Protein AF-A0AA41S8A7-F1 (afdb_monomer_lite)

Foldseek 3Di:
DKDKDFDDLVVVVLVCVVPVVPPADDSVVVVVQCVQPRQLWMFIQDPPRHTFKIWTWDWDDDDLQTEIETRDIDGNDLVRRLVSVVSNVCCRCPPVNGQKYKYQDDDPVVVVSVVVSVWDQPPPHSMTIDGD

Secondary structure (DSSP, 8-state):
--EEEE--HHHHHHHHHHHTTS-PPPHHHHHHHH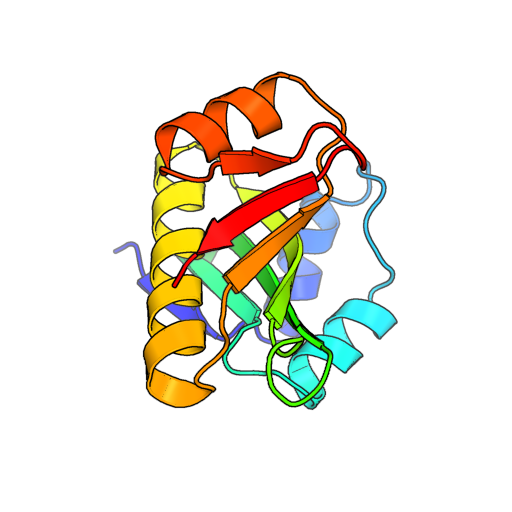HH-TTT-EEEEETTTEEEEEEEEEEE-SGGG-EEEEEEEEESSHHHHHHHHHHHHHHIIIII--SEEEEE--SHHHHHHHHHTTPEEETTTTEEEEE-

pLDDT: mean 85.49, std 9.67, range [50.94, 96.94]

Sequence (132 aa):
MTTIRRLCCNDLLDITDTTIHLDMPSLSFHMGSMALFPEYCLVVEGPGNRIRGFICAYNWGEGEGKHCEIADLIHIDENIAEMLVQALEVKADKIQKVYYVKMEVHDQQSIDLFKSLIFQLDVLYSEIVMRT

Radius of gyration: 14.12 Å; chains: 1; bounding box: 38×29×32 Å

Structure (mmCIF, N/CA/C/O backbone):
data_AF-A0AA41S8A7-F1
#
_entry.id   AF-A0AA41S8A7-F1
#
loop_
_atom_site.group_PDB
_atom_site.id
_atom_site.type_symbol
_atom_site.label_atom_id
_atom_site.label_alt_id
_atom_site.label_comp_id
_atom_site.label_asym_id
_atom_site.label_entity_id
_atom_site.label_seq_id
_atom_site.pdbx_PDB_ins_code
_atom_site.Cartn_x
_atom_site.Cartn_y
_atom_site.Cartn_z
_atom_site.occupancy
_atom_site.B_iso_or_equiv
_atom_site.auth_seq_id
_atom_site.auth_comp_id
_atom_site.auth_asym_id
_atom_site.auth_atom_id
_atom_site.pdbx_PDB_model_num
ATOM 1 N N . MET A 1 1 ? -14.556 -10.737 11.597 1.00 76.19 1 MET A N 1
ATOM 2 C CA . MET A 1 1 ? -13.305 -11.243 10.997 1.00 76.19 1 MET A CA 1
ATOM 3 C C . MET A 1 1 ? -12.640 -10.075 10.299 1.00 76.19 1 MET A C 1
ATOM 5 O O . MET A 1 1 ? -13.376 -9.227 9.813 1.00 76.19 1 MET A O 1
ATOM 9 N N . THR A 1 2 ? -11.312 -10.000 10.313 1.00 90.31 2 THR A N 1
ATOM 10 C CA . THR A 1 2 ? -10.567 -8.982 9.560 1.00 90.31 2 THR A CA 1
ATOM 11 C C . THR A 1 2 ? -10.181 -9.568 8.207 1.00 90.31 2 THR A C 1
ATOM 13 O O . THR A 1 2 ? -9.695 -10.697 8.162 1.00 90.31 2 THR A O 1
ATOM 16 N N . THR A 1 3 ? -10.422 -8.847 7.116 1.00 94.75 3 THR A N 1
ATOM 17 C CA . THR A 1 3 ? -10.172 -9.328 5.749 1.00 94.75 3 THR A CA 1
ATOM 18 C C . THR A 1 3 ? -9.553 -8.247 4.882 1.00 94.75 3 THR A C 1
ATOM 20 O O . THR A 1 3 ? -9.959 -7.092 4.964 1.00 94.75 3 THR A O 1
ATOM 23 N N . ILE A 1 4 ? -8.625 -8.636 4.008 1.00 96.38 4 ILE A N 1
ATOM 24 C CA . ILE A 1 4 ? -8.075 -7.755 2.973 1.00 96.38 4 ILE A CA 1
ATOM 25 C C . ILE A 1 4 ? -8.853 -7.976 1.678 1.00 96.38 4 ILE A C 1
ATOM 27 O O . ILE A 1 4 ? -9.037 -9.119 1.250 1.00 96.38 4 ILE A O 1
ATOM 31 N N . ARG A 1 5 ? -9.292 -6.897 1.032 1.00 95.50 5 ARG A N 1
ATOM 32 C CA . ARG A 1 5 ? -9.950 -6.943 -0.283 1.00 95.50 5 ARG A CA 1
ATOM 33 C C . ARG A 1 5 ? -9.588 -5.724 -1.124 1.00 95.50 5 ARG A C 1
ATOM 35 O O . ARG A 1 5 ? -8.940 -4.805 -0.638 1.00 95.50 5 ARG A O 1
ATOM 42 N N . ARG A 1 6 ? -10.009 -5.719 -2.391 1.00 95.62 6 ARG A N 1
ATOM 43 C CA . ARG A 1 6 ? -9.880 -4.531 -3.246 1.00 95.62 6 ARG A CA 1
ATOM 44 C C . ARG A 1 6 ? -10.710 -3.376 -2.684 1.00 95.62 6 ARG A C 1
ATOM 46 O O . ARG A 1 6 ? -11.830 -3.598 -2.211 1.00 95.62 6 ARG A O 1
ATOM 53 N N . LEU A 1 7 ? -10.142 -2.180 -2.779 1.00 94.69 7 LEU A N 1
ATOM 54 C CA . LEU A 1 7 ? -10.819 -0.913 -2.544 1.00 94.69 7 LEU A CA 1
ATOM 55 C C . LEU A 1 7 ? -11.944 -0.736 -3.574 1.00 94.69 7 LEU A C 1
ATOM 57 O O . LEU A 1 7 ? -11.773 -1.041 -4.757 1.00 94.69 7 LEU A O 1
ATOM 61 N N . CYS A 1 8 ? -13.097 -0.249 -3.131 1.00 93.00 8 CYS A N 1
ATOM 62 C CA . CYS A 1 8 ?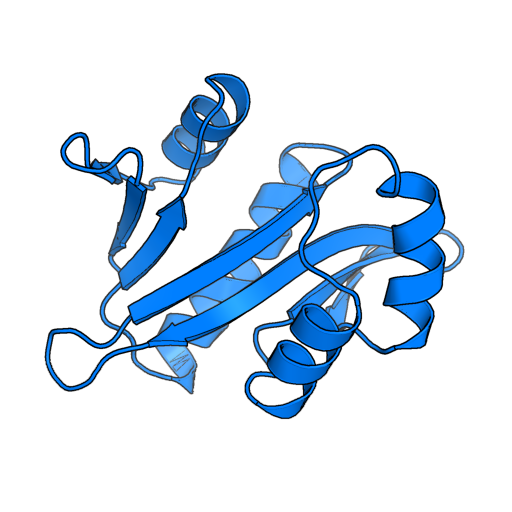 -14.216 0.142 -3.979 1.00 93.00 8 CYS A CA 1
ATOM 63 C C . CYS A 1 8 ? -14.629 1.592 -3.696 1.00 93.00 8 CYS A C 1
ATOM 65 O O . CYS A 1 8 ? -14.245 2.175 -2.686 1.00 93.00 8 CYS A O 1
ATOM 67 N N . CYS A 1 9 ? -15.427 2.193 -4.584 1.00 90.38 9 CYS A N 1
ATOM 68 C CA . CYS A 1 9 ? -15.755 3.618 -4.474 1.00 90.38 9 CYS A CA 1
ATOM 69 C C . CYS A 1 9 ? -16.526 3.966 -3.192 1.00 90.38 9 CYS A C 1
ATOM 71 O O . CYS A 1 9 ? -16.394 5.081 -2.701 1.00 90.38 9 CYS A O 1
ATOM 73 N N . ASN A 1 10 ? -17.305 3.028 -2.641 1.00 91.25 10 ASN A N 1
ATOM 74 C CA . ASN A 1 10 ? -18.008 3.254 -1.376 1.00 91.25 10 ASN A CA 1
ATOM 75 C C . ASN A 1 10 ? -17.028 3.379 -0.204 1.00 91.25 10 ASN A C 1
ATOM 77 O O . ASN A 1 10 ? -17.230 4.230 0.653 1.00 91.25 10 ASN A O 1
ATOM 81 N N . ASP A 1 11 ? -15.939 2.605 -0.210 1.00 92.69 11 ASP A N 1
ATOM 82 C CA . ASP A 1 11 ? -14.926 2.683 0.845 1.00 92.69 11 ASP A CA 1
ATOM 83 C C . ASP A 1 11 ? -14.258 4.062 0.865 1.00 92.69 11 ASP A C 1
ATOM 85 O O . ASP A 1 11 ? -13.947 4.570 1.933 1.00 92.69 11 ASP A O 1
ATOM 89 N N . LEU A 1 12 ? -14.058 4.694 -0.301 1.00 88.81 12 LEU A N 1
ATOM 90 C CA . LEU A 1 12 ? -13.486 6.042 -0.366 1.00 88.81 12 LEU A CA 1
ATOM 91 C C . LEU A 1 12 ? -14.337 7.052 0.406 1.00 88.81 12 LEU A C 1
ATOM 93 O O . LEU A 1 12 ? -13.780 7.935 1.049 1.00 88.81 12 LEU A O 1
ATOM 97 N N . LEU A 1 13 ? -15.666 6.914 0.383 1.00 86.38 13 LEU A N 1
ATOM 98 C CA . LEU A 1 13 ? -16.562 7.773 1.159 1.00 86.38 13 LEU A CA 1
ATOM 99 C C . LEU A 1 13 ? -16.405 7.515 2.661 1.00 86.38 13 LEU A C 1
ATOM 101 O O . LEU A 1 13 ? -16.253 8.467 3.422 1.00 86.38 13 LEU A O 1
ATOM 105 N N . ASP A 1 14 ? -16.367 6.243 3.066 1.00 87.25 14 ASP A N 1
ATOM 106 C CA . ASP A 1 14 ? -16.197 5.847 4.470 1.00 87.25 14 ASP A CA 1
ATOM 107 C C . ASP A 1 14 ? -14.839 6.290 5.039 1.00 87.25 14 ASP A C 1
ATOM 109 O O . ASP A 1 14 ? -14.727 6.645 6.212 1.00 87.25 14 ASP A O 1
ATOM 113 N N . ILE A 1 15 ? -13.802 6.286 4.200 1.00 85.69 15 ILE A N 1
ATOM 114 C CA . ILE A 1 15 ? -12.452 6.716 4.559 1.00 85.69 15 ILE A CA 1
ATOM 115 C C . ILE A 1 15 ? -12.364 8.249 4.601 1.00 85.69 15 ILE A C 1
ATOM 117 O O . ILE A 1 15 ? -11.757 8.784 5.528 1.00 85.69 15 ILE A O 1
ATOM 121 N N . THR A 1 16 ? -12.995 8.960 3.656 1.00 80.62 16 THR A N 1
ATOM 122 C CA . THR A 1 16 ? -12.906 10.431 3.539 1.00 80.62 16 THR A CA 1
ATOM 123 C C . THR A 1 16 ? -13.245 11.134 4.852 1.00 80.62 16 THR A C 1
ATOM 125 O O . THR A 1 16 ? -12.505 12.021 5.269 1.00 80.62 16 THR A O 1
ATOM 128 N N . ASP A 1 17 ? -14.296 10.708 5.556 1.00 76.12 17 ASP A N 1
ATOM 129 C CA . ASP A 1 17 ? -14.681 11.293 6.852 1.00 76.12 17 ASP A CA 1
ATOM 130 C C . ASP A 1 17 ? -13.547 11.236 7.888 1.00 76.12 17 ASP A C 1
ATOM 132 O O . ASP A 1 17 ? -13.369 12.150 8.695 1.00 76.12 17 ASP A O 1
ATOM 136 N N . THR A 1 18 ? -12.743 10.174 7.848 1.00 71.75 18 THR A N 1
ATOM 137 C CA . THR A 1 18 ? -11.611 9.976 8.759 1.00 71.75 18 THR A CA 1
ATOM 138 C C . THR A 1 18 ? -10.315 10.614 8.281 1.00 71.75 18 THR A C 1
ATOM 140 O O . THR A 1 18 ? -9.399 10.753 9.082 1.00 71.75 18 THR A O 1
ATOM 143 N N . THR A 1 19 ? -10.223 11.032 7.019 1.00 75.44 19 THR A N 1
ATOM 144 C CA . THR A 1 19 ? -8.960 11.469 6.400 1.00 75.44 19 THR A CA 1
ATOM 145 C C . THR A 1 19 ? -9.023 12.880 5.835 1.00 75.44 19 THR A C 1
ATOM 147 O O . THR A 1 19 ? -8.008 13.392 5.386 1.00 75.44 19 THR A O 1
ATOM 150 N N . ILE A 1 20 ? -10.178 13.547 5.891 1.00 77.50 20 ILE A N 1
ATOM 151 C CA . ILE A 1 20 ? -10.388 14.900 5.348 1.00 77.50 20 ILE A CA 1
ATOM 152 C C . ILE A 1 20 ? -9.473 15.973 5.960 1.00 77.50 20 ILE A C 1
ATOM 154 O O . ILE A 1 20 ? -9.312 17.051 5.399 1.00 77.50 20 ILE A O 1
ATOM 158 N N . HIS A 1 21 ? -8.899 15.696 7.131 1.00 76.06 21 HIS A N 1
ATOM 159 C CA . HIS A 1 21 ? -7.961 16.581 7.819 1.00 76.06 21 HIS A CA 1
ATOM 160 C C . HIS A 1 21 ? -6.492 16.303 7.463 1.00 76.06 21 HIS A C 1
ATOM 162 O O . HIS A 1 21 ? -5.611 17.019 7.936 1.00 76.06 21 HIS A O 1
ATOM 168 N N . LEU A 1 22 ? -6.234 15.256 6.680 1.00 76.56 22 LEU A N 1
ATOM 169 C CA . LEU A 1 22 ? -4.918 14.878 6.184 1.00 76.56 22 LEU A CA 1
ATOM 170 C C . LEU A 1 22 ? -4.730 15.449 4.774 1.00 76.56 22 LEU A C 1
ATOM 172 O O . LEU A 1 22 ? -5.700 15.628 4.034 1.00 76.56 22 LEU A O 1
ATOM 176 N N . ASP A 1 23 ? -3.482 15.730 4.404 1.00 74.50 23 ASP A N 1
ATOM 177 C CA . ASP A 1 23 ? -3.127 16.208 3.063 1.00 74.50 23 ASP A CA 1
ATOM 178 C C . ASP A 1 23 ? -3.135 15.035 2.070 1.00 74.50 23 ASP A C 1
ATOM 180 O O . ASP A 1 23 ? -2.097 14.500 1.692 1.00 74.50 23 ASP A O 1
ATOM 184 N N . MET A 1 24 ? -4.339 14.563 1.742 1.00 75.00 24 MET A N 1
ATOM 185 C CA . MET A 1 24 ? -4.554 13.398 0.886 1.00 75.00 24 MET A CA 1
ATOM 186 C C . MET A 1 24 ? -4.726 13.800 -0.580 1.00 75.00 24 MET A C 1
ATOM 188 O O . MET A 1 24 ? -5.376 14.812 -0.878 1.00 75.00 24 MET A O 1
ATOM 192 N N . PRO A 1 25 ? -4.274 12.963 -1.529 1.00 80.62 25 PRO A N 1
ATOM 193 C CA . PRO A 1 25 ? -4.608 13.123 -2.932 1.00 80.62 25 PRO A CA 1
ATOM 194 C C . PRO A 1 25 ? -6.121 13.184 -3.169 1.00 80.62 25 PRO A C 1
ATOM 196 O O . PRO A 1 25 ? -6.930 12.564 -2.477 1.00 80.62 25 PRO A O 1
ATOM 199 N N . SER A 1 26 ? -6.520 13.918 -4.210 1.00 85.19 26 SER A N 1
ATOM 200 C CA . SER A 1 26 ? -7.936 14.093 -4.561 1.00 85.19 26 SER A CA 1
ATOM 201 C C . SER A 1 26 ? -8.687 12.762 -4.744 1.00 85.19 26 SER A C 1
ATOM 203 O O . SER A 1 26 ? -8.117 11.747 -5.151 1.00 85.19 26 SER A O 1
ATOM 205 N N . LEU A 1 27 ? -10.011 12.774 -4.563 1.00 85.62 27 LEU A N 1
ATOM 206 C CA . LEU A 1 27 ? -10.856 11.610 -4.859 1.00 85.62 27 LEU A CA 1
ATOM 207 C C . LEU A 1 27 ? -10.688 11.128 -6.314 1.00 85.62 27 LEU A C 1
ATOM 209 O O . LEU A 1 27 ? -10.652 9.929 -6.578 1.00 85.62 27 LEU A O 1
ATOM 213 N N . SER A 1 28 ? -10.522 12.060 -7.259 1.00 88.44 28 SER A N 1
ATOM 214 C CA . SER A 1 28 ? -10.241 11.742 -8.664 1.00 88.44 28 SER A CA 1
ATOM 215 C C . SER A 1 28 ? -8.933 10.980 -8.860 1.00 88.44 28 SER A C 1
ATOM 217 O O . SER A 1 28 ? -8.877 10.104 -9.719 1.00 88.44 28 SER A O 1
ATOM 219 N N . PHE A 1 29 ? -7.902 11.282 -8.066 1.00 88.25 29 PHE A N 1
ATOM 220 C CA . PHE A 1 29 ? -6.640 10.548 -8.105 1.00 88.25 29 PHE A CA 1
ATOM 221 C C . PHE A 1 29 ? -6.857 9.092 -7.681 1.00 88.25 29 PHE A C 1
ATOM 223 O O . PHE A 1 29 ? -6.525 8.178 -8.433 1.00 88.25 29 PHE A O 1
ATOM 230 N N . HIS A 1 30 ? -7.529 8.875 -6.547 1.00 89.50 30 HIS A N 1
ATOM 231 C CA . HIS A 1 30 ? -7.857 7.537 -6.054 1.00 89.50 30 HIS A CA 1
ATOM 232 C C . HIS A 1 30 ? -8.687 6.732 -7.061 1.00 89.50 30 HIS A C 1
ATOM 234 O O . HIS A 1 30 ? -8.369 5.581 -7.356 1.00 89.50 30 HIS A O 1
ATOM 240 N N . MET A 1 31 ? -9.722 7.343 -7.645 1.00 90.88 31 MET A N 1
ATOM 241 C CA . MET A 1 31 ? -10.542 6.697 -8.674 1.00 90.88 31 MET A CA 1
ATOM 242 C C . MET A 1 31 ? -9.731 6.337 -9.928 1.00 90.88 31 MET A C 1
ATOM 244 O O . MET A 1 31 ? -9.964 5.282 -10.519 1.00 90.88 31 MET A O 1
ATOM 248 N N . GLY A 1 32 ? -8.773 7.180 -10.325 1.00 92.12 32 GLY A N 1
ATOM 249 C CA . GLY A 1 32 ? -7.849 6.897 -11.424 1.00 92.12 32 GLY A CA 1
ATOM 250 C C . GLY A 1 32 ? -6.951 5.695 -11.127 1.00 92.12 32 GLY A C 1
ATOM 251 O O . GLY A 1 32 ? -6.883 4.767 -11.935 1.00 92.12 32 GLY A O 1
ATOM 252 N N . SER A 1 33 ? -6.341 5.664 -9.941 1.00 91.19 33 SER A N 1
ATOM 253 C CA . SER A 1 33 ? -5.523 4.536 -9.477 1.00 91.19 33 SER A CA 1
ATOM 254 C C . SER A 1 33 ? -6.331 3.243 -9.407 1.00 91.19 33 SER A C 1
ATOM 256 O O . SER A 1 33 ? -5.877 2.210 -9.887 1.00 91.19 33 SER A O 1
ATOM 258 N N . MET A 1 34 ? -7.573 3.293 -8.923 1.00 93.69 34 MET A N 1
ATOM 259 C CA . MET A 1 34 ? -8.468 2.132 -8.915 1.00 93.69 34 MET A CA 1
ATOM 260 C C . MET A 1 34 ? -8.850 1.652 -10.319 1.00 93.69 34 MET A C 1
ATOM 262 O O . MET A 1 34 ? -9.064 0.458 -10.514 1.00 93.69 34 MET A O 1
ATOM 266 N N . ALA A 1 35 ? -8.970 2.555 -11.293 1.00 93.50 35 ALA A N 1
ATOM 267 C CA . ALA A 1 35 ? -9.312 2.192 -12.665 1.00 93.50 35 ALA A CA 1
ATOM 268 C C . ALA A 1 35 ? -8.128 1.555 -13.411 1.00 93.50 35 ALA A C 1
ATOM 270 O O . ALA A 1 35 ? -8.329 0.627 -14.193 1.00 93.50 35 ALA A O 1
ATOM 271 N N . LEU A 1 36 ? -6.910 2.051 -13.173 1.00 92.31 36 LEU A N 1
ATOM 272 C CA . LEU A 1 36 ? -5.698 1.616 -13.874 1.00 92.31 36 LEU A CA 1
ATOM 273 C C . LEU A 1 36 ? -4.972 0.466 -13.165 1.00 92.31 36 LEU A C 1
ATOM 275 O O . LEU A 1 36 ? -4.437 -0.418 -13.829 1.00 92.31 36 LEU A O 1
ATOM 279 N N . PHE A 1 37 ? -4.981 0.464 -11.832 1.00 92.88 37 PHE A N 1
ATOM 280 C CA . PHE A 1 37 ? -4.253 -0.473 -10.972 1.00 92.88 37 PHE A CA 1
ATOM 281 C C . PHE A 1 37 ? -5.155 -1.036 -9.849 1.00 92.88 37 PHE A C 1
ATOM 283 O O . PHE A 1 37 ? -4.820 -0.952 -8.661 1.00 92.88 37 PHE A O 1
ATOM 290 N N . PRO A 1 38 ? -6.318 -1.636 -10.181 1.00 92.56 38 PRO A N 1
ATOM 291 C CA . PRO A 1 38 ? -7.291 -2.115 -9.191 1.00 92.56 38 PRO A CA 1
ATOM 292 C C . PRO A 1 38 ? -6.729 -3.178 -8.242 1.00 92.56 38 PRO A C 1
ATOM 294 O O . PRO A 1 38 ? -7.239 -3.377 -7.140 1.00 92.56 38 PRO A O 1
ATOM 297 N N . GLU A 1 39 ? -5.711 -3.927 -8.660 1.00 91.31 39 GLU A N 1
ATOM 298 C CA . GLU A 1 39 ? -5.047 -4.910 -7.817 1.00 91.31 39 GLU A CA 1
ATOM 299 C C . GLU A 1 39 ? -4.245 -4.287 -6.676 1.00 91.31 39 GLU A C 1
ATOM 301 O O . GLU A 1 39 ? -4.117 -4.954 -5.652 1.00 91.31 39 GLU A O 1
ATOM 306 N N . TYR A 1 40 ? -3.764 -3.055 -6.830 1.00 93.69 40 TYR A N 1
ATOM 307 C CA . TYR A 1 40 ? -2.903 -2.356 -5.875 1.00 93.69 40 TYR A CA 1
ATOM 308 C C . TYR A 1 40 ? -3.647 -1.418 -4.931 1.00 93.69 40 TYR A C 1
ATOM 310 O O . TYR A 1 40 ? -3.056 -0.878 -4.002 1.00 93.69 40 TYR A O 1
ATOM 318 N N . CYS A 1 41 ? -4.943 -1.240 -5.159 1.00 95.50 41 CYS A N 1
ATOM 319 C CA . CYS A 1 41 ? -5.813 -0.486 -4.274 1.00 95.50 41 CYS A CA 1
ATOM 320 C C . CYS A 1 41 ? -6.517 -1.477 -3.339 1.00 95.50 41 CYS A C 1
ATOM 322 O O . CYS A 1 41 ? -7.428 -2.199 -3.760 1.00 95.50 41 CYS A O 1
ATOM 324 N N . LEU A 1 42 ? -6.075 -1.562 -2.083 1.00 96.44 42 LEU A N 1
ATOM 325 C CA . LEU A 1 42 ? -6.559 -2.539 -1.103 1.00 96.44 42 LEU A CA 1
ATOM 326 C C . LEU A 1 42 ? -7.076 -1.856 0.158 1.00 96.44 42 LEU A C 1
ATOM 328 O O . LEU A 1 42 ? -6.579 -0.813 0.562 1.00 96.44 42 LEU A O 1
ATOM 332 N N . VAL A 1 43 ? -8.038 -2.501 0.810 1.00 96.75 43 VAL A N 1
ATOM 333 C CA . VAL A 1 43 ? -8.537 -2.128 2.136 1.00 96.75 43 VAL A CA 1
ATOM 334 C C . VAL A 1 43 ? -8.452 -3.301 3.090 1.00 96.75 43 VAL A C 1
ATOM 336 O O . VAL A 1 43 ? -8.620 -4.458 2.688 1.00 96.75 43 VAL A O 1
ATO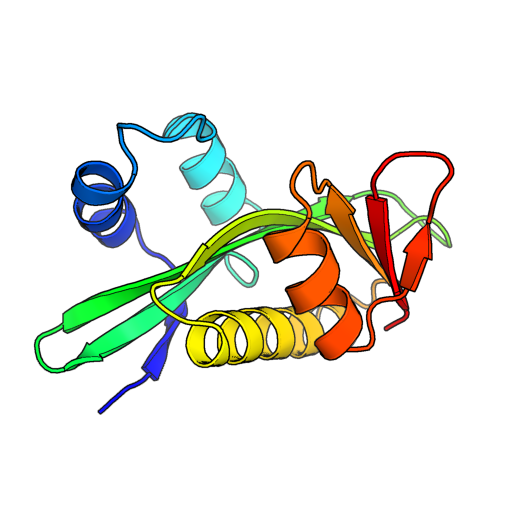M 339 N N . VAL A 1 44 ? -8.273 -2.987 4.370 1.00 96.94 44 VAL A N 1
ATOM 340 C CA . VAL A 1 44 ? -8.537 -3.921 5.460 1.00 96.94 44 VAL A CA 1
ATOM 341 C C . VAL A 1 44 ? -9.902 -3.617 6.053 1.00 96.94 44 VAL A C 1
ATOM 343 O O . VAL A 1 44 ? -10.117 -2.574 6.669 1.00 96.94 44 VAL A O 1
ATOM 346 N N . GLU A 1 45 ? -10.822 -4.558 5.896 1.00 95.19 45 GLU A N 1
ATOM 347 C CA . GLU A 1 45 ? -12.149 -4.506 6.491 1.00 95.19 45 GLU A CA 1
ATOM 348 C C . GLU A 1 45 ? -12.152 -5.279 7.813 1.00 95.19 45 GLU A C 1
ATOM 350 O O . GLU A 1 45 ? -11.771 -6.449 7.872 1.00 95.19 45 GLU A O 1
ATOM 355 N N . GLY A 1 46 ? -12.556 -4.612 8.891 1.00 92.94 46 GLY A N 1
ATOM 356 C CA . GLY A 1 46 ? -12.730 -5.191 10.216 1.00 92.94 46 GLY A CA 1
ATOM 357 C C . GLY A 1 46 ? -14.189 -5.555 10.530 1.00 92.94 46 GLY A C 1
ATOM 358 O O . GLY A 1 46 ? -15.085 -5.394 9.703 1.00 92.94 46 GLY A O 1
ATOM 359 N N . PRO A 1 47 ? -14.468 -6.021 11.763 1.00 92.12 47 PRO A N 1
ATOM 360 C CA . PRO A 1 47 ? -15.825 -6.349 12.198 1.00 92.12 47 PRO A CA 1
ATOM 361 C C . PRO A 1 47 ? -16.820 -5.197 11.994 1.00 92.12 47 PRO A C 1
ATOM 363 O O . PRO A 1 47 ? -16.522 -4.048 12.321 1.00 92.12 47 PRO A O 1
ATOM 366 N N . GLY A 1 48 ? -18.020 -5.526 11.506 1.00 90.19 48 GLY A N 1
ATOM 367 C CA . GLY A 1 48 ? -19.066 -4.538 11.221 1.00 90.19 48 GLY A CA 1
ATOM 368 C C . GLY A 1 48 ? -18.801 -3.707 9.964 1.00 90.19 48 GLY A C 1
ATOM 369 O O . GLY A 1 48 ? -19.240 -2.564 9.914 1.00 90.19 48 GLY A O 1
ATOM 370 N N . ASN A 1 49 ? -18.067 -4.267 8.999 1.00 88.69 49 ASN A N 1
ATOM 371 C CA . ASN A 1 49 ? -17.716 -3.663 7.711 1.00 88.69 49 ASN A CA 1
ATOM 372 C C . ASN A 1 49 ? -16.964 -2.331 7.837 1.00 88.69 49 ASN A C 1
ATOM 374 O O . ASN A 1 49 ? -17.068 -1.457 6.986 1.00 88.69 49 ASN A O 1
ATOM 378 N N . ARG A 1 50 ? -16.217 -2.156 8.933 1.00 90.88 50 ARG A N 1
ATOM 379 C CA . ARG A 1 50 ? -15.462 -0.928 9.185 1.00 90.88 50 ARG A CA 1
A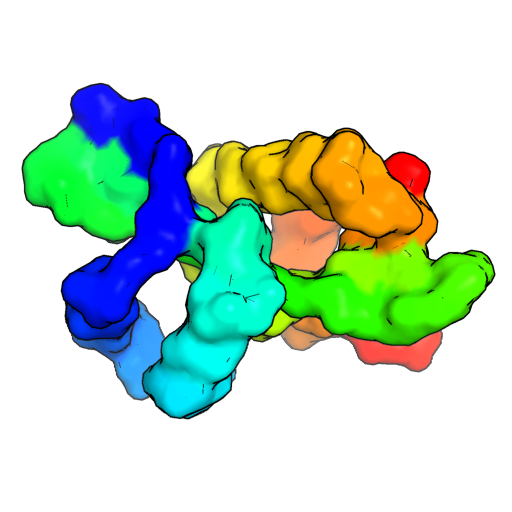TOM 380 C C . ARG A 1 50 ? -14.111 -1.006 8.505 1.00 90.88 50 ARG A C 1
ATOM 382 O O . ARG A 1 50 ? -13.344 -1.927 8.794 1.00 90.88 50 ARG A O 1
ATOM 389 N N . ILE A 1 51 ? -13.788 -0.015 7.685 1.00 94.12 51 ILE A N 1
ATOM 390 C CA . ILE A 1 51 ? -12.445 0.116 7.128 1.00 94.12 51 ILE A CA 1
ATOM 391 C C . ILE A 1 51 ? -11.469 0.458 8.257 1.00 94.12 51 ILE A C 1
ATOM 393 O O . ILE A 1 51 ? -11.700 1.355 9.065 1.00 94.12 51 ILE A O 1
ATOM 397 N N . ARG A 1 52 ? -10.402 -0.332 8.363 1.00 94.00 52 ARG A N 1
ATOM 398 C CA . ARG A 1 52 ? -9.325 -0.183 9.356 1.00 94.00 52 ARG A CA 1
ATOM 399 C C . ARG A 1 52 ? -8.065 0.422 8.741 1.00 94.00 52 ARG A C 1
ATOM 401 O O . ARG A 1 52 ? -7.178 0.865 9.457 1.00 94.00 52 ARG A O 1
ATOM 408 N N . GLY A 1 53 ? -7.975 0.411 7.423 1.00 94.00 53 GLY A N 1
ATOM 409 C CA . GLY A 1 53 ? -6.873 0.986 6.681 1.00 94.00 53 GLY A CA 1
ATOM 410 C C . GLY A 1 53 ? -7.025 0.704 5.199 1.00 94.00 53 GLY A C 1
ATOM 411 O O . GLY A 1 53 ? -7.795 -0.181 4.805 1.00 94.00 53 GLY A O 1
ATOM 412 N N . PHE A 1 54 ? -6.288 1.449 4.392 1.00 95.00 54 PHE A N 1
ATOM 413 C CA . PHE A 1 54 ? -6.201 1.244 2.960 1.00 95.00 54 PHE A CA 1
ATOM 414 C C . PHE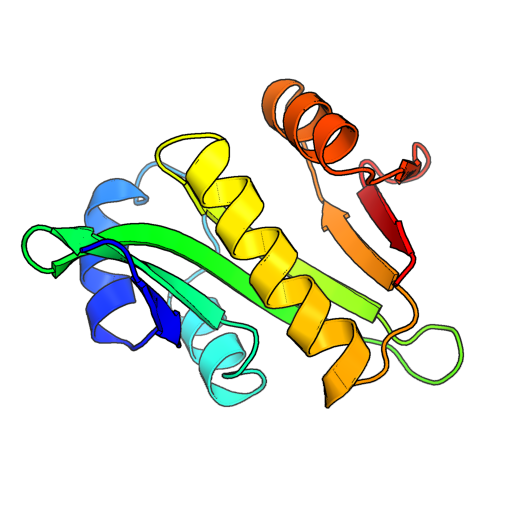 A 1 54 ? -4.806 1.579 2.446 1.00 95.00 54 PHE A C 1
ATOM 416 O O . PHE A 1 54 ? -4.062 2.330 3.072 1.00 95.00 54 PHE A O 1
ATOM 423 N N . ILE A 1 55 ? -4.478 1.009 1.294 1.00 94.50 55 ILE A N 1
ATOM 424 C CA . ILE A 1 55 ? -3.276 1.316 0.531 1.00 94.50 55 ILE A CA 1
ATOM 425 C C . ILE A 1 55 ? -3.663 1.493 -0.933 1.00 94.50 55 ILE A C 1
ATOM 427 O O . ILE A 1 55 ? -4.473 0.724 -1.460 1.00 94.50 55 ILE A O 1
ATOM 431 N N . CYS A 1 56 ? -3.083 2.491 -1.584 1.00 94.56 56 CYS A N 1
ATOM 432 C CA . CYS A 1 56 ? -3.177 2.696 -3.021 1.00 94.56 56 CYS A CA 1
ATOM 433 C C . CYS A 1 56 ? -1.774 2.846 -3.589 1.00 94.56 56 CYS A C 1
ATOM 435 O O . CYS A 1 56 ? -0.961 3.611 -3.075 1.00 94.56 56 CYS A O 1
ATOM 437 N N . ALA A 1 57 ? -1.504 2.134 -4.674 1.00 93.94 57 ALA A N 1
ATOM 438 C CA . ALA A 1 57 ? -0.234 2.202 -5.372 1.00 93.94 57 ALA A CA 1
ATOM 439 C C . ALA A 1 57 ? -0.441 2.095 -6.885 1.00 93.94 57 ALA A C 1
ATOM 441 O O . ALA A 1 57 ? -1.492 1.648 -7.354 1.00 93.94 57 ALA A O 1
ATOM 442 N N . TYR A 1 58 ? 0.570 2.487 -7.648 1.00 91.88 58 TYR A N 1
ATOM 443 C CA . TYR A 1 58 ? 0.583 2.392 -9.104 1.00 91.88 58 TYR A CA 1
ATOM 444 C C . TYR A 1 58 ? 1.921 1.853 -9.610 1.00 91.88 58 TYR A C 1
ATOM 446 O O . TYR A 1 58 ? 2.946 1.960 -8.942 1.00 91.88 58 TYR A O 1
ATOM 454 N N . ASN A 1 59 ? 1.917 1.255 -10.804 1.00 91.06 59 ASN A N 1
ATOM 455 C CA . ASN A 1 59 ? 3.167 0.902 -11.476 1.00 91.06 59 ASN A CA 1
ATOM 456 C C . ASN A 1 59 ? 3.703 2.106 -12.243 1.00 91.06 59 ASN A C 1
ATOM 458 O O . ASN A 1 59 ? 2.950 2.783 -12.946 1.00 91.06 59 ASN A O 1
ATOM 462 N N . TRP A 1 60 ? 5.014 2.294 -12.186 1.00 88.81 60 TRP A N 1
ATOM 463 C CA . TRP A 1 60 ? 5.719 3.297 -12.966 1.00 88.81 60 TRP A CA 1
ATOM 464 C C . TRP A 1 60 ? 6.998 2.725 -13.580 1.00 88.81 60 TRP A C 1
ATOM 466 O O . TRP A 1 60 ? 7.559 1.739 -13.100 1.00 88.81 60 TRP A O 1
ATOM 476 N N . GLY A 1 61 ? 7.461 3.358 -14.656 1.00 89.00 61 GLY A N 1
ATOM 477 C CA . GLY A 1 61 ? 8.700 2.999 -15.342 1.00 89.00 61 GLY A CA 1
ATOM 478 C C . GLY A 1 61 ? 8.609 1.763 -16.243 1.00 89.00 61 GLY A C 1
ATOM 479 O O . GLY A 1 61 ? 7.586 1.088 -16.351 1.00 89.00 61 GLY A O 1
ATOM 480 N N . GLU A 1 62 ? 9.727 1.476 -16.909 1.00 84.94 62 GLU A N 1
ATOM 481 C CA . GLU A 1 62 ? 9.902 0.366 -17.848 1.00 84.94 62 GLU A CA 1
ATOM 482 C C . GLU A 1 62 ? 11.284 -0.276 -17.665 1.00 84.94 62 GLU A C 1
ATOM 484 O O . GLU A 1 62 ? 12.195 0.334 -17.097 1.00 84.94 62 GLU A O 1
ATOM 489 N N . GLY A 1 63 ? 11.452 -1.508 -18.160 1.00 86.50 63 GLY A N 1
ATOM 490 C CA . GLY A 1 63 ? 12.708 -2.253 -18.027 1.00 86.50 63 GLY A CA 1
ATOM 491 C C . GLY A 1 63 ? 13.158 -2.335 -16.568 1.00 86.50 63 GLY A C 1
ATOM 492 O O . GLY A 1 63 ? 12.332 -2.523 -15.682 1.00 86.50 63 GLY A O 1
ATOM 493 N N . GLU A 1 64 ? 14.449 -2.123 -16.318 1.00 82.19 64 GLU A N 1
ATOM 494 C CA . GLU A 1 64 ? 15.055 -2.134 -14.973 1.00 82.19 64 GLU A CA 1
ATOM 495 C C . GLU A 1 64 ? 14.551 -1.007 -14.052 1.00 82.19 64 GLU A C 1
ATOM 497 O O . GLU A 1 64 ? 14.752 -1.057 -12.841 1.00 82.19 64 GLU A O 1
ATOM 502 N N . GLY A 1 65 ? 13.877 0.005 -14.608 1.00 84.19 65 GLY A N 1
ATOM 503 C CA . GLY A 1 65 ? 13.249 1.084 -13.848 1.00 84.19 65 GLY A CA 1
ATOM 504 C C . GLY A 1 65 ? 11.809 0.792 -13.430 1.00 84.19 65 GLY A C 1
ATOM 505 O O . GLY A 1 65 ? 11.192 1.653 -12.806 1.00 84.19 65 GLY A O 1
ATOM 506 N N . LYS A 1 66 ? 11.245 -0.371 -13.787 1.00 89.75 66 LYS A N 1
ATOM 507 C CA . LYS A 1 66 ? 9.856 -0.715 -13.465 1.00 89.75 66 LYS A CA 1
ATOM 508 C C . LYS A 1 66 ? 9.685 -0.953 -11.962 1.00 89.75 66 LYS A C 1
ATOM 510 O O . LYS A 1 66 ? 10.247 -1.903 -11.417 1.00 89.75 66 LYS A O 1
ATOM 515 N N . HIS A 1 67 ? 8.860 -0.145 -11.310 1.00 90.88 67 HIS A N 1
ATOM 516 C CA . HIS A 1 67 ? 8.607 -0.210 -9.872 1.00 90.88 67 HIS A CA 1
ATOM 517 C C . HIS A 1 67 ? 7.134 0.016 -9.532 1.00 90.88 67 HIS A C 1
ATOM 519 O O . HIS A 1 67 ? 6.345 0.458 -10.368 1.00 90.88 67 HIS A O 1
ATOM 525 N N . CYS A 1 68 ? 6.771 -0.313 -8.296 1.00 91.81 68 CYS A N 1
ATOM 526 C CA . CYS A 1 68 ? 5.478 0.012 -7.708 1.00 91.81 68 CYS A CA 1
ATOM 527 C C . CYS A 1 68 ? 5.659 1.186 -6.741 1.00 91.81 68 CYS A C 1
ATOM 529 O O . CYS A 1 68 ? 6.466 1.094 -5.822 1.00 91.81 68 CYS A O 1
ATOM 531 N N . GLU A 1 69 ? 4.915 2.269 -6.918 1.00 92.12 69 GLU A N 1
ATOM 532 C CA . GLU A 1 69 ? 4.957 3.436 -6.036 1.00 92.12 69 GLU A CA 1
ATOM 533 C C . GLU A 1 69 ? 3.682 3.491 -5.193 1.00 92.12 69 GLU A C 1
ATOM 535 O O . GLU A 1 69 ? 2.572 3.509 -5.732 1.00 92.12 69 GLU A O 1
ATOM 540 N N . ILE A 1 70 ? 3.843 3.451 -3.869 1.00 92.38 70 ILE A N 1
ATOM 541 C CA . ILE A 1 70 ? 2.759 3.633 -2.905 1.00 92.38 70 ILE A CA 1
ATOM 542 C C . ILE A 1 70 ? 2.423 5.117 -2.889 1.00 92.38 70 ILE A C 1
ATOM 544 O O . ILE A 1 70 ? 3.244 5.938 -2.492 1.00 92.38 70 ILE A O 1
ATOM 548 N N . ALA A 1 71 ? 1.211 5.433 -3.332 1.00 90.31 71 ALA A N 1
ATOM 549 C CA . ALA A 1 71 ? 0.701 6.792 -3.345 1.00 90.31 71 ALA A CA 1
ATOM 550 C C . ALA A 1 71 ? 0.121 7.181 -1.986 1.00 90.31 71 ALA A C 1
ATOM 552 O O . ALA A 1 71 ? 0.333 8.293 -1.530 1.00 90.31 71 ALA A O 1
ATOM 553 N N . ASP A 1 72 ? -0.592 6.249 -1.350 1.00 90.06 72 ASP A N 1
ATOM 554 C CA . ASP A 1 72 ? -1.257 6.479 -0.074 1.00 90.06 72 ASP A CA 1
ATOM 555 C C . ASP A 1 72 ? -1.264 5.209 0.770 1.00 90.06 72 ASP A C 1
ATOM 557 O O . ASP A 1 72 ? -1.537 4.112 0.269 1.00 90.06 72 ASP A O 1
ATOM 561 N N . LEU A 1 73 ? -1.027 5.379 2.069 1.00 91.12 73 LEU A N 1
ATOM 562 C CA . LEU A 1 73 ? -1.188 4.349 3.085 1.00 91.12 73 LEU A CA 1
ATOM 563 C C . LEU A 1 73 ? -1.816 4.975 4.330 1.00 91.12 73 LEU A C 1
ATOM 565 O O . LEU A 1 73 ? -1.220 5.835 4.970 1.00 91.12 73 LEU A O 1
ATOM 569 N N . ILE A 1 74 ? -3.002 4.501 4.702 1.00 90.44 74 ILE A N 1
ATOM 570 C CA . ILE A 1 74 ? -3.666 4.884 5.950 1.00 90.44 74 ILE A CA 1
ATOM 571 C C . ILE A 1 74 ? -3.993 3.637 6.743 1.00 90.44 74 ILE A C 1
ATOM 573 O O . ILE A 1 74 ? -4.499 2.652 6.208 1.00 90.44 74 ILE A O 1
ATOM 577 N N . HIS A 1 75 ? -3.740 3.687 8.042 1.00 91.69 75 HIS A N 1
ATOM 578 C CA . HIS A 1 75 ? -3.935 2.559 8.933 1.00 91.69 75 HIS A CA 1
ATOM 579 C C . HIS A 1 75 ? -4.239 3.040 10.354 1.00 91.69 75 HIS A C 1
ATOM 581 O O . HIS A 1 75 ? -3.775 4.092 10.785 1.00 91.69 75 HIS A O 1
ATOM 587 N N . ILE A 1 76 ? -5.030 2.262 11.095 1.00 89.56 76 ILE A N 1
ATOM 588 C CA . ILE A 1 76 ? -5.309 2.544 12.514 1.00 89.56 76 ILE A CA 1
ATOM 589 C C . ILE A 1 76 ? -4.185 2.090 13.455 1.00 89.56 76 ILE A C 1
ATOM 591 O O . ILE A 1 76 ? -4.114 2.563 14.586 1.00 89.56 76 ILE A O 1
ATOM 595 N N . ASP A 1 77 ? -3.358 1.139 13.016 1.00 90.25 77 ASP A N 1
ATOM 596 C CA . ASP A 1 77 ? -2.247 0.566 13.775 1.00 90.25 77 ASP A CA 1
ATOM 597 C C . ASP A 1 77 ? -1.214 -0.074 12.832 1.00 90.25 77 ASP A C 1
ATOM 599 O O . ASP A 1 77 ? -1.465 -0.232 11.635 1.00 90.25 77 ASP A O 1
ATOM 603 N N . GLU A 1 78 ? -0.035 -0.398 13.360 1.00 89.88 78 GLU A N 1
ATOM 604 C CA . GLU A 1 78 ? 1.106 -0.909 12.587 1.00 89.88 78 GLU A CA 1
ATOM 605 C C . GLU A 1 78 ? 0.858 -2.307 11.995 1.00 89.88 78 GLU A C 1
ATOM 607 O O . GLU A 1 78 ? 1.333 -2.590 10.898 1.00 89.88 78 GLU A O 1
ATOM 612 N N . ASN A 1 79 ? 0.045 -3.155 12.641 1.00 91.75 79 ASN A N 1
ATOM 613 C CA . ASN A 1 79 ? -0.272 -4.485 12.104 1.00 91.75 79 ASN A CA 1
ATOM 614 C C . ASN A 1 79 ? -1.120 -4.368 10.831 1.00 91.75 79 ASN A C 1
ATOM 616 O O . ASN A 1 79 ? -0.957 -5.140 9.888 1.00 91.75 79 ASN A O 1
ATOM 620 N N . ILE A 1 80 ? -2.044 -3.402 10.792 1.00 94.56 80 ILE A N 1
ATOM 621 C CA . ILE A 1 80 ? -2.841 -3.121 9.593 1.00 94.56 80 ILE A CA 1
ATOM 622 C C . ILE A 1 80 ? -1.951 -2.606 8.458 1.00 94.56 80 ILE A C 1
ATOM 624 O O . ILE A 1 80 ? -2.141 -3.021 7.312 1.00 94.56 80 ILE A O 1
ATOM 628 N N . ALA A 1 81 ? -0.977 -1.746 8.767 1.00 92.69 81 ALA A N 1
ATOM 629 C CA . ALA A 1 81 ? -0.010 -1.270 7.783 1.00 92.69 81 ALA A CA 1
ATOM 630 C C . ALA A 1 81 ? 0.810 -2.428 7.199 1.00 92.69 81 ALA A C 1
ATOM 632 O O . ALA A 1 81 ? 0.867 -2.586 5.981 1.00 92.69 81 ALA A O 1
ATOM 633 N N . GLU A 1 82 ? 1.360 -3.285 8.062 1.00 91.75 82 GLU A N 1
ATOM 634 C CA . GLU A 1 82 ? 2.114 -4.476 7.666 1.00 91.75 82 GLU A CA 1
ATOM 635 C C . GLU A 1 82 ? 1.290 -5.383 6.741 1.00 91.75 82 GLU A C 1
ATOM 637 O O . GLU A 1 82 ? 1.744 -5.751 5.657 1.00 91.75 82 GLU A O 1
ATOM 642 N N . MET A 1 83 ? 0.044 -5.684 7.123 1.00 93.50 83 MET A N 1
ATOM 643 C CA . MET A 1 83 ? -0.867 -6.504 6.322 1.00 93.50 83 MET A CA 1
ATOM 644 C C . MET A 1 83 ? -1.102 -5.926 4.919 1.00 93.50 83 MET A C 1
ATOM 646 O O . MET A 1 83 ? -1.131 -6.676 3.940 1.00 93.50 83 MET A O 1
ATOM 650 N N . LEU A 1 84 ? -1.297 -4.609 4.811 1.00 95.69 84 LEU A N 1
ATOM 651 C CA . LEU A 1 84 ? -1.523 -3.926 3.535 1.00 95.69 84 LEU A CA 1
ATOM 652 C C . LEU A 1 84 ? -0.275 -3.946 2.654 1.00 95.69 84 LEU A C 1
ATOM 654 O O . LEU A 1 84 ? -0.372 -4.279 1.471 1.00 95.69 84 LEU A O 1
ATOM 658 N N . VAL A 1 85 ? 0.883 -3.631 3.232 1.00 92.56 85 VAL A N 1
ATOM 659 C CA . VAL A 1 85 ? 2.163 -3.575 2.519 1.00 92.56 85 VAL A CA 1
ATOM 660 C C . VAL A 1 85 ? 2.571 -4.961 2.017 1.00 92.56 85 VAL A C 1
ATOM 662 O O . VAL A 1 85 ? 2.868 -5.108 0.833 1.00 92.56 85 VAL A O 1
ATOM 665 N N . GLN A 1 86 ? 2.470 -6.003 2.848 1.00 90.81 86 GLN A N 1
ATOM 666 C CA . GLN A 1 86 ? 2.738 -7.387 2.432 1.00 90.81 86 GLN A CA 1
ATOM 667 C C . GLN A 1 86 ? 1.772 -7.855 1.334 1.00 90.81 86 GLN A C 1
ATOM 669 O O . GLN A 1 86 ? 2.163 -8.525 0.376 1.00 90.81 86 GLN A O 1
ATOM 674 N N . ALA A 1 87 ? 0.486 -7.500 1.438 1.00 93.00 87 ALA A N 1
ATOM 675 C CA . ALA A 1 87 ? -0.493 -7.846 0.412 1.00 93.00 87 ALA A CA 1
ATOM 676 C C . ALA A 1 87 ? -0.210 -7.141 -0.924 1.00 93.00 87 ALA A C 1
ATOM 678 O O . ALA A 1 87 ? -0.439 -7.734 -1.984 1.00 93.00 87 ALA A O 1
ATOM 679 N N . LEU A 1 88 ? 0.279 -5.898 -0.881 1.00 92.94 88 LEU A N 1
ATOM 680 C CA . LEU A 1 88 ? 0.710 -5.159 -2.061 1.00 92.94 88 LEU A CA 1
ATOM 681 C C . LEU A 1 88 ? 1.969 -5.783 -2.673 1.00 92.94 88 LEU A C 1
ATOM 683 O O . LEU A 1 88 ? 1.979 -6.044 -3.873 1.00 92.94 88 LEU A O 1
ATOM 687 N N . GLU A 1 89 ? 2.982 -6.088 -1.864 1.00 87.94 89 GLU A N 1
ATOM 688 C CA . GLU A 1 89 ? 4.240 -6.708 -2.296 1.00 87.94 89 GLU A CA 1
ATOM 689 C C . GLU A 1 89 ? 4.000 -8.007 -3.064 1.00 87.94 89 GLU A C 1
ATOM 691 O O . GLU A 1 89 ? 4.465 -8.169 -4.192 1.00 87.94 89 GLU A O 1
ATOM 696 N N . VAL A 1 90 ? 3.176 -8.901 -2.506 1.00 87.75 90 VAL A N 1
ATOM 697 C CA . VAL A 1 90 ? 2.820 -10.172 -3.149 1.00 87.75 90 VAL A CA 1
ATOM 698 C C . VAL A 1 90 ? 2.225 -9.951 -4.541 1.00 87.75 90 VAL A C 1
ATOM 700 O O . VAL A 1 90 ? 2.415 -10.780 -5.432 1.00 87.75 90 VAL A O 1
ATOM 703 N N . LYS A 1 91 ? 1.492 -8.856 -4.752 1.00 88.06 91 LYS A N 1
ATOM 704 C CA . LYS A 1 91 ? 0.917 -8.519 -6.058 1.00 88.06 91 LYS A CA 1
ATOM 705 C C . LYS A 1 91 ? 1.939 -7.855 -6.970 1.00 88.06 91 LYS A C 1
ATOM 707 O O . LYS A 1 91 ? 1.974 -8.183 -8.155 1.00 88.06 91 LYS A O 1
ATOM 712 N N . ALA A 1 92 ? 2.754 -6.956 -6.433 1.00 84.69 92 ALA A N 1
ATOM 713 C CA . ALA A 1 92 ? 3.779 -6.240 -7.173 1.00 84.69 92 ALA A CA 1
ATOM 714 C C . ALA A 1 92 ? 4.821 -7.207 -7.760 1.00 84.69 92 ALA A C 1
ATOM 716 O O . ALA A 1 92 ? 5.058 -7.192 -8.971 1.00 84.69 92 ALA A O 1
ATOM 717 N N . ASP A 1 93 ? 5.337 -8.121 -6.936 1.00 79.00 93 ASP A N 1
ATOM 718 C CA . ASP A 1 93 ? 6.277 -9.168 -7.344 1.00 79.00 93 ASP A CA 1
ATOM 719 C C . ASP A 1 93 ? 5.609 -10.173 -8.302 1.00 79.00 93 ASP A C 1
ATOM 721 O O . ASP A 1 93 ? 5.973 -10.307 -9.474 1.00 79.00 93 ASP A O 1
ATOM 725 N N . LYS A 1 94 ? 4.541 -10.844 -7.849 1.00 74.50 94 LYS A N 1
ATOM 726 C CA . LYS A 1 94 ? 4.045 -12.042 -8.550 1.00 74.50 94 LYS A CA 1
ATOM 727 C C . LYS A 1 94 ? 3.185 -11.750 -9.771 1.00 74.50 94 LYS A C 1
ATOM 729 O O . LYS A 1 94 ? 3.113 -12.590 -10.668 1.00 74.50 94 LYS A O 1
ATOM 734 N N . ILE A 1 95 ? 2.488 -10.613 -9.801 1.00 72.88 95 ILE A N 1
ATOM 735 C CA . ILE A 1 95 ? 1.549 -10.288 -10.886 1.00 72.88 95 ILE A CA 1
ATOM 736 C C . ILE A 1 95 ? 2.230 -9.387 -11.906 1.00 72.88 95 ILE A C 1
ATOM 738 O O . ILE A 1 95 ? 2.176 -9.658 -13.105 1.00 72.88 95 ILE A O 1
ATOM 742 N N . GLN A 1 96 ? 2.884 -8.328 -11.434 1.00 72.88 96 GLN A N 1
ATOM 743 C CA . GLN A 1 96 ? 3.369 -7.260 -12.300 1.00 72.88 96 GLN A CA 1
ATOM 744 C C . GLN A 1 96 ? 4.884 -7.301 -12.528 1.00 72.88 96 GLN A C 1
ATOM 746 O O . GLN A 1 96 ? 5.350 -6.633 -13.455 1.00 72.88 96 GLN A O 1
ATOM 751 N N . LYS A 1 97 ? 5.635 -8.126 -11.781 1.00 80.19 97 LYS A N 1
ATOM 752 C CA . LYS A 1 97 ? 7.089 -8.314 -11.923 1.00 80.19 97 LYS A CA 1
ATOM 753 C C . LYS A 1 97 ? 7.842 -6.984 -11.907 1.00 80.19 97 LYS A C 1
ATOM 755 O O . LYS A 1 97 ? 8.564 -6.658 -12.852 1.00 80.19 97 LYS A O 1
ATOM 760 N N . VAL A 1 98 ? 7.570 -6.174 -10.891 1.00 84.12 98 VAL A N 1
ATOM 761 C CA . VAL A 1 98 ? 8.347 -4.956 -10.634 1.00 84.12 98 VAL A CA 1
ATOM 762 C C . VAL A 1 98 ? 9.693 -5.314 -9.996 1.00 84.12 98 VAL A C 1
ATOM 764 O O . VAL A 1 98 ? 9.857 -6.427 -9.511 1.00 84.12 98 VAL A O 1
ATOM 767 N N . TYR A 1 99 ? 10.658 -4.394 -10.020 1.00 84.56 99 TYR A N 1
ATOM 768 C CA . TYR A 1 99 ? 11.982 -4.597 -9.413 1.00 84.56 99 TYR A CA 1
ATOM 769 C C . TYR A 1 99 ? 12.060 -4.121 -7.958 1.00 84.56 99 TYR A C 1
ATOM 771 O O . TYR A 1 99 ? 12.925 -4.557 -7.199 1.00 84.56 99 TYR A O 1
ATOM 779 N N . TYR A 1 100 ? 11.206 -3.169 -7.587 1.00 84.94 100 TYR A N 1
ATOM 780 C CA . TYR A 1 100 ? 11.118 -2.643 -6.234 1.00 84.94 100 TYR A CA 1
ATOM 781 C C . TYR A 1 100 ? 9.765 -1.966 -5.989 1.00 84.94 100 TYR A C 1
ATOM 783 O O . TYR A 1 100 ? 9.058 -1.576 -6.924 1.00 84.94 100 TYR A O 1
ATOM 791 N N . VAL A 1 101 ? 9.421 -1.826 -4.713 1.00 88.25 101 VAL A N 1
ATOM 792 C CA . VAL A 1 101 ? 8.338 -0.990 -4.195 1.00 88.25 101 VAL A CA 1
ATOM 793 C C . VAL A 1 101 ? 8.957 0.249 -3.557 1.00 88.25 101 VAL A C 1
ATOM 795 O O . VAL A 1 101 ? 9.969 0.145 -2.866 1.00 88.25 101 VAL A O 1
ATOM 798 N N . LYS A 1 102 ? 8.357 1.415 -3.773 1.00 88.69 102 LYS A N 1
ATOM 799 C CA . LYS A 1 102 ? 8.808 2.700 -3.241 1.00 88.69 102 LYS A CA 1
ATOM 800 C C . LYS A 1 102 ? 7.656 3.436 -2.553 1.00 88.69 102 LYS A C 1
ATOM 802 O O . LYS A 1 102 ? 6.517 3.328 -2.998 1.00 88.69 102 LYS A O 1
ATOM 807 N N . MET A 1 103 ? 7.965 4.213 -1.517 1.00 88.50 103 MET A N 1
ATOM 808 C CA . MET A 1 103 ? 7.073 5.221 -0.940 1.00 88.50 103 MET A CA 1
ATOM 809 C C . MET A 1 103 ? 7.860 6.480 -0.564 1.00 88.50 103 MET A C 1
ATOM 811 O O . MET A 1 103 ? 8.978 6.381 -0.055 1.00 88.50 103 MET A O 1
ATOM 815 N N . GLU A 1 104 ? 7.272 7.652 -0.788 1.00 85.38 104 GLU A N 1
ATOM 816 C CA . GLU A 1 104 ? 7.772 8.911 -0.234 1.00 85.38 104 GLU A CA 1
ATOM 817 C C . GLU A 1 104 ? 7.276 9.065 1.211 1.00 85.38 104 GLU A C 1
ATOM 819 O O . GLU A 1 104 ? 6.100 8.845 1.503 1.00 85.38 104 GLU A O 1
ATOM 824 N N . VAL A 1 105 ? 8.177 9.392 2.139 1.00 84.06 105 VAL A N 1
ATOM 825 C CA . VAL A 1 105 ? 7.842 9.537 3.563 1.00 84.06 105 VAL A CA 1
ATOM 826 C C . VAL A 1 105 ? 8.431 10.823 4.125 1.00 84.06 105 VAL A C 1
ATOM 828 O O . VAL A 1 105 ? 9.568 11.193 3.835 1.00 84.06 105 VAL A O 1
ATOM 831 N N . HIS A 1 106 ? 7.660 11.500 4.975 1.00 81.19 106 HIS A N 1
ATOM 832 C CA . HIS A 1 106 ? 8.024 12.829 5.480 1.00 81.19 106 HIS A CA 1
ATOM 833 C C . HIS A 1 106 ? 8.127 12.915 7.004 1.00 81.19 106 HIS A C 1
ATOM 835 O O . HIS A 1 106 ? 8.640 13.905 7.526 1.00 81.19 106 HIS A O 1
ATOM 841 N N . ASP A 1 107 ? 7.672 11.895 7.728 1.00 83.94 107 ASP A N 1
ATOM 842 C CA . ASP A 1 107 ? 7.673 11.868 9.186 1.00 83.94 107 ASP A CA 1
ATOM 843 C C . ASP A 1 107 ? 8.451 10.663 9.742 1.00 83.94 107 ASP A C 1
ATOM 845 O O . ASP A 1 107 ? 8.578 9.608 9.115 1.00 83.94 107 ASP A O 1
ATOM 849 N N . GLN A 1 108 ? 8.999 10.832 10.948 1.00 83.50 108 GLN A N 1
ATOM 850 C CA . GLN A 1 108 ? 9.854 9.824 11.575 1.00 83.50 108 GLN A CA 1
ATOM 851 C C . GLN A 1 108 ? 9.094 8.536 11.919 1.00 83.50 108 GLN A C 1
ATOM 853 O O . GLN A 1 108 ? 9.684 7.460 11.866 1.00 83.50 108 GLN A O 1
ATOM 858 N N . GLN A 1 109 ? 7.801 8.633 12.240 1.00 85.00 109 GLN A N 1
ATOM 859 C CA . GLN A 1 109 ? 6.989 7.475 12.603 1.00 85.00 109 GLN A CA 1
ATOM 860 C C . GLN A 1 109 ? 6.803 6.553 11.393 1.00 85.00 109 GLN A C 1
ATOM 862 O O . GLN A 1 109 ? 7.037 5.350 11.504 1.00 85.00 109 GLN A O 1
ATOM 867 N N . SER A 1 110 ? 6.480 7.113 10.226 1.00 82.88 110 SER A N 1
ATOM 868 C CA . SER A 1 110 ? 6.425 6.374 8.963 1.00 82.88 110 SER A CA 1
ATOM 869 C C . SER A 1 110 ? 7.784 5.767 8.612 1.00 82.88 110 SER A C 1
ATOM 871 O O . SER A 1 110 ? 7.863 4.595 8.247 1.00 82.88 110 SER A O 1
ATOM 873 N N . ILE A 1 111 ? 8.881 6.517 8.782 1.00 84.56 111 ILE A N 1
ATOM 874 C CA . ILE A 1 111 ? 10.234 5.996 8.533 1.00 84.56 111 ILE A CA 1
ATOM 875 C C . ILE A 1 111 ? 10.535 4.772 9.408 1.00 84.56 111 ILE A C 1
ATOM 877 O O . ILE A 1 111 ? 11.076 3.780 8.913 1.00 84.56 111 ILE A O 1
ATOM 881 N N . ASP A 1 112 ? 10.209 4.834 10.696 1.00 86.38 112 ASP A N 1
ATOM 882 C CA . ASP A 1 112 ? 10.478 3.749 11.640 1.00 86.38 112 ASP A CA 1
ATOM 883 C C . ASP A 1 112 ? 9.604 2.520 11.351 1.00 86.38 112 ASP A C 1
ATOM 885 O O . ASP A 1 112 ? 10.118 1.396 11.337 1.00 86.38 112 ASP A O 1
ATOM 889 N N . LEU A 1 113 ? 8.325 2.734 11.015 1.00 85.19 113 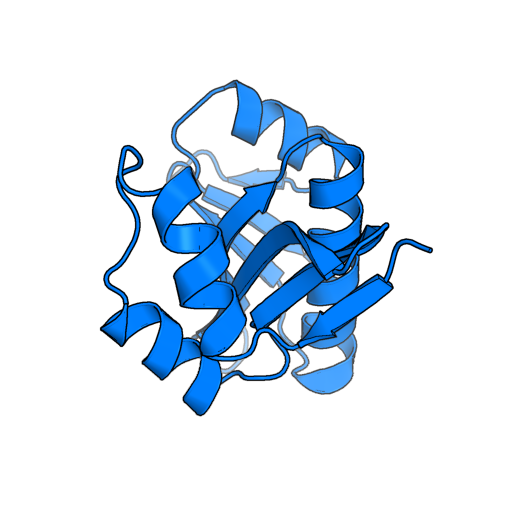LEU A N 1
ATOM 890 C CA . LEU A 1 113 ? 7.416 1.685 10.556 1.00 85.19 113 LEU A CA 1
ATOM 891 C C . LEU A 1 113 ? 7.997 0.953 9.343 1.00 85.19 113 LEU A C 1
ATOM 893 O O . LEU A 1 113 ? 8.194 -0.259 9.391 1.00 85.19 113 LEU A O 1
ATOM 897 N N . PHE A 1 114 ? 8.330 1.663 8.266 1.00 84.19 114 PHE A N 1
ATOM 898 C CA . PHE A 1 114 ? 8.803 1.007 7.047 1.00 84.19 114 PHE A CA 1
ATOM 899 C C . PHE A 1 114 ? 10.179 0.347 7.207 1.00 84.19 114 PHE A C 1
ATOM 901 O O . PHE A 1 114 ? 10.415 -0.715 6.630 1.00 84.19 114 PHE A O 1
ATOM 908 N N . LYS A 1 115 ? 11.066 0.894 8.049 1.00 82.94 115 LYS A N 1
ATOM 909 C CA . LYS A 1 115 ? 12.318 0.211 8.421 1.00 82.94 115 LYS A CA 1
ATOM 910 C C . LYS A 1 115 ? 12.064 -1.122 9.125 1.00 82.94 115 LYS A C 1
ATOM 912 O O . LYS A 1 115 ? 12.822 -2.068 8.913 1.00 82.94 115 LYS A O 1
ATOM 917 N N . SER A 1 116 ? 11.018 -1.212 9.952 1.00 84.50 116 SER A N 1
ATOM 918 C CA . SER A 1 116 ? 10.638 -2.471 10.608 1.00 84.50 116 SER A CA 1
ATOM 919 C C . SER A 1 116 ? 10.126 -3.518 9.609 1.00 84.50 116 SER A C 1
ATOM 921 O O . SER A 1 116 ? 10.367 -4.710 9.792 1.00 84.50 116 SER A O 1
ATOM 923 N N . LEU A 1 117 ? 9.532 -3.065 8.500 1.00 78.62 117 LEU A N 1
ATOM 924 C CA . LEU A 1 117 ? 9.023 -3.887 7.399 1.00 78.62 117 LEU A CA 1
ATOM 925 C C . LEU A 1 117 ? 10.103 -4.287 6.376 1.00 78.62 117 LEU A C 1
ATOM 927 O O . LEU A 1 117 ? 9.778 -4.695 5.268 1.00 78.62 117 LEU A O 1
ATOM 931 N N . ILE A 1 118 ? 11.391 -4.200 6.741 1.00 73.56 118 ILE A N 1
ATOM 932 C CA . ILE A 1 118 ? 12.554 -4.572 5.905 1.00 73.56 118 ILE A CA 1
ATOM 933 C C . ILE A 1 118 ? 12.768 -3.623 4.704 1.00 73.56 118 ILE A C 1
ATOM 935 O O . ILE A 1 118 ? 13.663 -3.840 3.884 1.00 73.56 118 ILE A O 1
ATOM 939 N N . PHE A 1 119 ? 12.034 -2.510 4.607 1.00 74.00 119 PHE A N 1
ATOM 940 C CA . PHE A 1 119 ? 12.341 -1.517 3.586 1.00 74.00 119 PHE A CA 1
ATOM 941 C C . PHE A 1 119 ? 13.666 -0.809 3.903 1.00 74.00 119 PHE A C 1
ATOM 943 O O . PHE A 1 119 ? 13.994 -0.510 5.056 1.00 74.00 119 PHE A O 1
ATOM 950 N N . GLN A 1 120 ? 14.430 -0.498 2.857 1.00 68.44 120 GLN A N 1
ATOM 951 C CA . GLN A 1 120 ? 15.656 0.283 2.959 1.00 68.44 120 GLN A CA 1
ATOM 952 C C . GLN A 1 120 ? 15.354 1.755 2.678 1.00 68.44 120 GLN A C 1
ATOM 954 O O . GLN A 1 120 ? 14.725 2.094 1.682 1.00 68.44 120 GLN A O 1
ATOM 959 N N . LEU A 1 121 ? 15.811 2.646 3.557 1.00 62.75 121 LEU A N 1
ATOM 960 C CA . LEU A 1 121 ? 15.721 4.088 3.334 1.00 62.75 121 LEU A CA 1
ATOM 961 C C . LEU A 1 121 ? 16.754 4.501 2.277 1.00 62.75 121 LEU A C 1
ATOM 963 O O . LEU A 1 121 ? 17.955 4.333 2.509 1.00 62.75 121 LEU A O 1
ATOM 967 N N . ASP A 1 122 ? 16.302 5.074 1.163 1.00 66.38 122 ASP A N 1
ATOM 968 C CA . ASP A 1 122 ? 17.173 5.748 0.203 1.00 66.38 122 ASP A CA 1
ATOM 969 C C . ASP A 1 122 ? 17.208 7.250 0.526 1.00 66.38 122 ASP A C 1
ATOM 971 O O . ASP A 1 122 ? 16.297 8.033 0.245 1.00 66.38 122 ASP A O 1
ATOM 975 N N . VAL A 1 123 ? 18.280 7.646 1.213 1.00 53.62 123 VAL A N 1
ATOM 976 C CA . VAL A 1 123 ? 18.425 8.963 1.856 1.00 53.62 123 VAL A CA 1
ATOM 977 C C . VAL A 1 123 ? 18.516 10.105 0.836 1.00 53.62 123 VAL A C 1
ATOM 979 O O . VAL A 1 123 ? 18.345 11.265 1.204 1.00 53.62 123 VAL A O 1
ATOM 982 N N . LEU A 1 124 ? 18.759 9.813 -0.446 1.00 50.94 124 LEU A N 1
ATOM 983 C CA . LEU A 1 124 ? 18.924 10.844 -1.473 1.00 50.94 124 LEU A CA 1
ATOM 984 C C . LEU A 1 124 ? 17.626 11.597 -1.812 1.00 50.94 124 LEU A C 1
ATOM 986 O O . LEU A 1 124 ? 17.721 12.711 -2.326 1.00 50.94 124 LEU A O 1
ATOM 990 N N . TYR A 1 125 ? 16.448 11.047 -1.485 1.00 52.31 125 TYR A N 1
ATOM 991 C CA . TYR A 1 125 ? 15.162 11.605 -1.932 1.00 52.31 125 TYR A CA 1
ATOM 992 C C . TYR A 1 125 ? 14.039 11.633 -0.876 1.00 52.31 125 TYR A C 1
ATOM 994 O O . TYR A 1 125 ? 12.925 12.016 -1.200 1.00 52.31 125 TYR A O 1
ATOM 1002 N N . SER A 1 126 ? 14.306 11.311 0.397 1.00 60.03 126 SER A N 1
ATOM 1003 C CA . SER A 1 126 ? 13.245 11.046 1.405 1.00 60.03 126 SER A CA 1
ATOM 1004 C C . SER A 1 126 ? 12.338 9.872 1.009 1.00 60.03 126 SER A C 1
ATOM 1006 O O . SER A 1 126 ? 11.148 9.832 1.317 1.00 60.03 126 SER A O 1
ATOM 1008 N N . GLU A 1 127 ? 12.919 8.898 0.312 1.00 67.00 127 GLU A N 1
ATOM 1009 C CA . GLU A 1 127 ? 12.206 7.754 -0.238 1.00 67.00 127 GLU A CA 1
ATOM 1010 C C . GLU A 1 127 ? 12.599 6.490 0.516 1.00 67.00 127 GLU A C 1
ATOM 1012 O O . GLU A 1 127 ? 13.751 6.295 0.917 1.00 67.00 127 GLU A O 1
ATOM 1017 N N . ILE A 1 128 ? 11.632 5.603 0.704 1.00 71.50 128 ILE A N 1
ATOM 1018 C CA . ILE A 1 128 ? 11.870 4.271 1.232 1.00 71.50 128 ILE A CA 1
ATOM 1019 C C . ILE A 1 128 ? 11.603 3.251 0.128 1.00 71.50 128 ILE A C 1
ATOM 1021 O O . ILE A 1 128 ? 10.546 3.260 -0.498 1.00 71.50 128 ILE A O 1
ATOM 1025 N N . VAL A 1 129 ? 12.578 2.371 -0.103 1.00 72.50 129 VAL A N 1
ATOM 1026 C CA . VAL A 1 129 ? 12.595 1.393 -1.190 1.00 72.50 129 VAL A CA 1
ATOM 1027 C C . VAL A 1 129 ? 12.724 -0.020 -0.627 1.00 72.50 129 VAL A C 1
ATOM 1029 O O . VAL A 1 129 ? 13.654 -0.338 0.114 1.00 72.50 129 VAL A O 1
ATOM 1032 N N . MET A 1 130 ? 11.821 -0.908 -1.030 1.00 73.31 130 MET A N 1
ATOM 1033 C CA . MET A 1 130 ? 11.927 -2.348 -0.809 1.00 73.31 130 MET A CA 1
ATOM 1034 C C . MET A 1 130 ? 12.166 -3.038 -2.137 1.00 73.31 130 MET A C 1
ATOM 1036 O O . MET A 1 130 ? 11.369 -2.925 -3.063 1.00 73.31 130 MET A O 1
ATOM 1040 N N . ARG A 1 131 ? 13.275 -3.765 -2.234 1.00 73.06 131 ARG A N 1
ATOM 1041 C CA . ARG A 1 131 ? 13.555 -4.598 -3.403 1.00 73.06 131 ARG A CA 1
ATOM 1042 C C . ARG A 1 131 ? 12.716 -5.866 -3.302 1.00 73.06 131 ARG A C 1
ATOM 1044 O O . ARG A 1 131 ? 12.794 -6.541 -2.280 1.00 73.06 131 ARG A O 1
ATOM 1051 N N . THR A 1 132 ? 11.920 -6.119 -4.335 1.00 57.88 132 THR A N 1
ATOM 1052 C CA . THR A 1 132 ? 11.062 -7.304 -4.473 1.00 57.88 132 THR A CA 1
ATOM 1053 C C . THR A 1 132 ? 11.846 -8.492 -5.002 1.00 57.88 132 THR A C 1
ATOM 1055 O O . THR A 1 132 ? 12.750 -8.258 -5.840 1.00 57.88 132 THR A O 1
#

InterPro domains:
  IPR016181 Acyl-CoA N-acyltransferase [SSF55729] (4-120)

Organism: Papaver nudicaule (NCBI:txid74823)